Protein AF-A0A8X6W3X1-F1 (afdb_monomer_lite)

Foldseek 3Di:
DDDPDPDDPWDWAQQPVVRDIATDDPPDPDDDDDDDPVLVPADFDPDWDADPVRDTDTHRDDDDDDGRRVDPDPPPDPD

pLDDT: mean 85.4, std 12.38, range [38.38, 95.88]

Secondary structure (DSSP, 8-state):
-PPP-------EEE-TTT--EEE--TT-SS---PPPTTGGGSPPPS--EE-TTSPEEP-------------SS--TT--

Structure (mmCIF, N/CA/C/O backbone):
data_AF-A0A8X6W3X1-F1
#
_entry.id   AF-A0A8X6W3X1-F1
#
loop_
_atom_site.group_PDB
_atom_site.id
_atom_site.type_symbol
_atom_site.label_atom_id
_atom_site.label_alt_id
_atom_site.label_comp_id
_atom_site.label_asym_id
_atom_site.label_entity_id
_atom_site.label_seq_id
_atom_site.pdbx_PDB_ins_code
_atom_site.Cartn_x
_atom_site.Cartn_y
_atom_site.Cartn_z
_atom_site.occupancy
_atom_site.B_iso_or_equiv
_atom_site.auth_seq_id
_atom_site.auth_comp_id
_atom_site.auth_asym_id
_atom_site.auth_atom_id
_atom_site.pdbx_PDB_model_num
ATOM 1 N N . MET A 1 1 ? -13.601 34.564 0.340 1.00 38.38 1 MET A N 1
ATOM 2 C CA . MET A 1 1 ? -14.299 33.390 -0.231 1.00 38.38 1 MET A CA 1
ATOM 3 C C . MET A 1 1 ? -13.561 32.151 0.239 1.00 38.38 1 MET A C 1
ATOM 5 O O . MET A 1 1 ? -12.371 32.064 -0.017 1.00 38.38 1 MET A O 1
ATOM 9 N N . ALA A 1 2 ? -14.207 31.278 1.015 1.00 47.34 2 ALA A N 1
ATOM 10 C CA . ALA A 1 2 ? -13.614 30.006 1.425 1.00 47.34 2 ALA A CA 1
ATOM 11 C C . ALA A 1 2 ? -13.742 29.007 0.266 1.00 47.34 2 ALA A C 1
ATOM 13 O O . ALA A 1 2 ? -14.830 28.859 -0.288 1.00 47.34 2 ALA A O 1
ATOM 14 N N . GLU A 1 3 ? -12.636 28.368 -0.110 1.00 53.72 3 GLU A N 1
ATOM 15 C CA . GLU A 1 3 ? -12.618 27.303 -1.115 1.00 53.72 3 GLU A CA 1
ATOM 16 C C . GLU A 1 3 ? -13.554 26.159 -0.688 1.00 53.72 3 GLU A C 1
ATOM 18 O O . GLU A 1 3 ? -13.508 25.736 0.474 1.00 53.72 3 GLU A O 1
ATOM 23 N N . PRO A 1 4 ? -14.408 25.637 -1.585 1.00 54.28 4 PRO A N 1
ATOM 24 C CA . PRO A 1 4 ? -15.265 24.514 -1.252 1.00 54.28 4 PRO A CA 1
ATOM 25 C C . PRO A 1 4 ? -14.405 23.298 -0.890 1.00 54.28 4 PRO A C 1
ATOM 27 O O . PRO A 1 4 ? -13.540 22.866 -1.652 1.00 54.28 4 PRO A O 1
ATOM 30 N N . SER A 1 5 ? -14.660 22.733 0.293 1.00 60.53 5 SER A N 1
ATOM 31 C CA . SER A 1 5 ? -14.089 21.461 0.740 1.00 60.53 5 SER A CA 1
ATOM 32 C C . SER A 1 5 ? -14.284 20.402 -0.350 1.00 60.53 5 SER A C 1
ATOM 34 O O . SER A 1 5 ? -15.405 19.971 -0.628 1.00 60.53 5 SER A O 1
ATOM 36 N N . LYS A 1 6 ? -13.189 19.990 -0.996 1.00 65.31 6 LYS A N 1
ATOM 37 C CA . LYS A 1 6 ? -13.191 18.954 -2.032 1.00 65.31 6 LYS A CA 1
ATOM 38 C C . LYS A 1 6 ? -13.412 17.596 -1.368 1.00 65.31 6 LYS A C 1
ATOM 40 O O . LYS A 1 6 ? -12.463 16.878 -1.052 1.00 65.31 6 LYS A O 1
ATOM 45 N N . HIS A 1 7 ? -14.670 17.252 -1.116 1.00 73.31 7 HIS A N 1
ATOM 46 C CA . HIS A 1 7 ? -15.032 15.930 -0.621 1.00 73.31 7 HIS A CA 1
ATOM 47 C C . HIS A 1 7 ? -14.651 14.880 -1.673 1.00 73.31 7 HIS A C 1
ATOM 49 O O . HIS A 1 7 ? -15.066 14.938 -2.827 1.00 73.31 7 HIS A O 1
ATOM 55 N N . THR A 1 8 ? -13.797 13.940 -1.277 1.00 82.69 8 THR A N 1
ATOM 56 C CA . THR A 1 8 ? -13.356 12.820 -2.113 1.00 82.69 8 THR A CA 1
ATOM 57 C C . THR A 1 8 ? -14.276 11.623 -1.892 1.00 82.69 8 THR A C 1
ATOM 59 O O . THR A 1 8 ? -14.617 11.320 -0.752 1.00 82.69 8 THR A O 1
ATOM 62 N N . SER A 1 9 ? -14.654 10.922 -2.965 1.00 89.19 9 SER A N 1
ATOM 63 C CA . SER A 1 9 ? -15.412 9.659 -2.902 1.00 89.19 9 SER A CA 1
ATOM 64 C C . SER A 1 9 ? -14.558 8.462 -2.466 1.00 89.19 9 SER A C 1
ATOM 66 O O . SER A 1 9 ? -15.054 7.344 -2.357 1.00 89.19 9 SER A O 1
ATOM 68 N N . ARG A 1 10 ? -13.259 8.678 -2.230 1.00 91.50 10 ARG A N 1
ATOM 69 C CA . ARG A 1 10 ? -12.319 7.631 -1.831 1.00 91.50 10 ARG A CA 1
ATOM 70 C C . ARG A 1 10 ? -12.522 7.244 -0.373 1.00 91.50 10 ARG A C 1
ATOM 72 O O . ARG A 1 10 ? -12.523 8.104 0.510 1.00 91.50 10 ARG A O 1
ATOM 79 N N . LEU A 1 11 ? -12.600 5.942 -0.125 1.00 93.12 11 LEU A N 1
ATOM 80 C CA . LEU A 1 11 ? -12.662 5.393 1.219 1.00 93.12 11 LEU A CA 1
ATOM 81 C C . LEU A 1 11 ? -11.252 5.271 1.805 1.00 93.12 11 LEU A C 1
ATOM 83 O O . LEU A 1 11 ? -10.345 4.738 1.169 1.00 93.12 11 LEU A O 1
ATOM 87 N N . PHE A 1 12 ? -11.071 5.749 3.034 1.00 93.00 12 PHE A N 1
ATOM 88 C CA . PHE A 1 12 ? -9.790 5.676 3.728 1.00 93.00 12 PHE A CA 1
ATOM 89 C C . PHE A 1 12 ? -9.914 4.969 5.071 1.00 93.00 12 PHE A C 1
ATOM 91 O O . PHE A 1 12 ? -10.888 5.149 5.799 1.00 93.00 12 PHE A O 1
ATOM 98 N N . LEU A 1 13 ? -8.860 4.242 5.419 1.00 92.62 13 LEU A N 1
ATOM 99 C CA . LEU A 1 13 ? -8.652 3.582 6.696 1.00 92.62 13 LEU A CA 1
ATOM 100 C C . LEU A 1 13 ? -7.604 4.357 7.495 1.00 92.62 13 LEU A C 1
ATOM 102 O O . LEU A 1 13 ? -6.537 4.675 6.975 1.00 92.62 13 LEU A O 1
ATOM 106 N N . LEU A 1 14 ? -7.903 4.665 8.757 1.00 94.56 14 LEU A N 1
ATOM 107 C CA . LEU A 1 14 ? -6.940 5.256 9.684 1.00 94.56 14 LEU A CA 1
ATOM 108 C C . LEU A 1 14 ? -6.412 4.162 10.610 1.00 94.56 14 LEU A C 1
ATOM 110 O O . LEU A 1 14 ? -7.156 3.667 11.455 1.00 94.56 14 LEU A O 1
ATOM 114 N N . ASP A 1 15 ? -5.131 3.822 10.484 1.00 94.19 15 ASP A N 1
ATOM 115 C CA . ASP A 1 15 ? -4.463 2.974 11.468 1.00 94.19 15 ASP A CA 1
ATOM 116 C C . ASP A 1 15 ? -4.229 3.783 12.747 1.00 94.19 15 ASP A C 1
ATOM 118 O O . ASP A 1 15 ? -3.365 4.657 12.801 1.00 94.19 15 ASP A O 1
ATOM 122 N N . ARG A 1 16 ? -4.990 3.490 13.803 1.00 94.75 16 ARG A N 1
ATOM 123 C CA . ARG A 1 16 ? -4.931 4.220 15.079 1.00 94.75 16 ARG A CA 1
ATOM 124 C C . ARG A 1 16 ? -3.607 4.037 15.818 1.00 94.75 16 ARG A C 1
ATOM 126 O O . ARG A 1 16 ? -3.306 4.849 16.685 1.00 94.75 16 ARG A O 1
ATOM 133 N N . LYS A 1 17 ? -2.828 2.999 15.486 1.00 94.06 17 LYS A N 1
ATOM 134 C CA . LYS A 1 17 ? -1.515 2.740 16.091 1.00 94.06 17 LYS A CA 1
ATOM 135 C C . LYS A 1 17 ? -0.444 3.657 15.504 1.00 94.06 17 LYS A C 1
ATOM 137 O O . LYS A 1 17 ? 0.359 4.193 16.256 1.00 94.06 17 LYS A O 1
ATOM 142 N N . SER A 1 18 ? -0.429 3.841 14.181 1.00 91.44 18 SER A N 1
ATOM 143 C CA . SER A 1 18 ? 0.584 4.661 13.495 1.00 91.44 18 SER A CA 1
ATOM 144 C C . SER A 1 18 ? 0.114 6.058 13.079 1.00 91.44 18 SER A C 1
ATOM 146 O O . SER A 1 18 ? 0.936 6.881 12.689 1.00 91.44 18 SER A O 1
ATOM 148 N N . GLY A 1 19 ? -1.192 6.327 13.113 1.00 93.12 19 GLY A N 1
ATOM 149 C CA . GLY A 1 19 ? -1.796 7.543 12.561 1.00 93.12 19 GLY A CA 1
ATOM 150 C C . GLY A 1 19 ? -1.837 7.575 11.028 1.00 93.12 19 GLY A C 1
ATOM 151 O O . GLY A 1 19 ? -2.241 8.581 10.447 1.00 93.12 19 GLY A O 1
ATOM 152 N N . GLN A 1 20 ? -1.426 6.499 10.350 1.00 91.62 20 GLN A N 1
ATOM 153 C CA . GLN A 1 20 ? -1.353 6.456 8.894 1.00 91.62 20 GLN A CA 1
ATOM 154 C C . GLN A 1 20 ? -2.748 6.335 8.267 1.00 91.62 20 GLN A C 1
ATOM 156 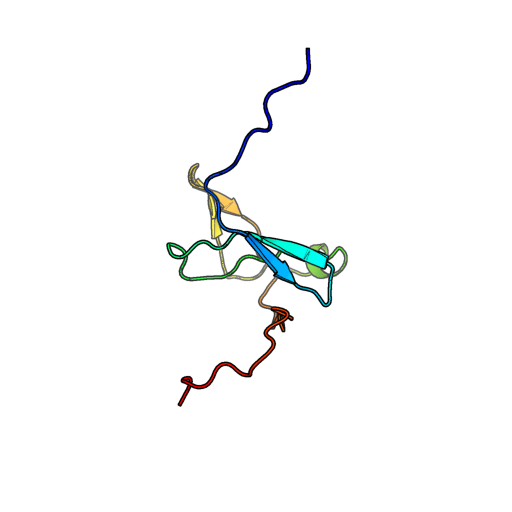O O . GLN A 1 20 ? -3.549 5.483 8.654 1.00 91.62 20 GLN A O 1
ATOM 161 N N . LYS A 1 21 ? -3.015 7.171 7.256 1.00 93.19 21 LYS A N 1
ATOM 162 C CA . LYS A 1 21 ? -4.228 7.119 6.434 1.00 93.19 21 LYS A CA 1
ATOM 163 C C . LYS A 1 21 ? -3.951 6.322 5.158 1.00 93.19 21 LYS A C 1
ATOM 165 O O . LYS A 1 21 ? -3.136 6.737 4.338 1.00 93.19 21 LYS A O 1
ATOM 170 N N . LEU A 1 22 ? -4.626 5.191 5.002 1.00 92.88 22 LEU A N 1
ATOM 171 C CA . LEU A 1 22 ? -4.478 4.248 3.893 1.00 92.88 22 LEU A CA 1
ATOM 172 C C . LEU A 1 22 ? -5.717 4.304 2.994 1.00 92.88 22 LEU A C 1
ATOM 174 O O . LEU A 1 22 ? -6.830 4.467 3.489 1.00 92.88 22 LEU A O 1
ATOM 178 N N . LEU A 1 23 ? -5.533 4.195 1.679 1.00 95.06 23 LEU A N 1
ATOM 179 C CA . LEU A 1 23 ? -6.636 4.106 0.719 1.00 95.06 23 LEU A CA 1
ATOM 180 C C . LEU A 1 23 ? -7.168 2.669 0.696 1.00 95.06 23 LEU A C 1
ATOM 182 O O . LEU A 1 23 ? -6.375 1.735 0.597 1.00 95.06 23 LEU A O 1
ATOM 186 N N . ILE A 1 24 ? -8.487 2.496 0.773 1.00 94.50 24 ILE A N 1
ATOM 187 C CA . ILE A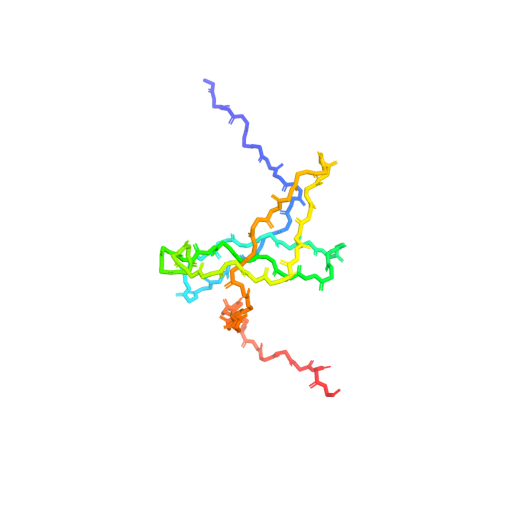 1 24 ? -9.114 1.197 0.514 1.00 94.50 24 ILE A CA 1
ATOM 188 C C . ILE A 1 24 ? -9.349 1.089 -0.990 1.00 94.50 24 ILE A C 1
ATOM 190 O O . ILE A 1 24 ? -10.098 1.883 -1.560 1.00 94.50 24 ILE A O 1
ATOM 194 N N . ASP A 1 25 ? -8.708 0.102 -1.606 1.00 93.19 25 ASP A N 1
ATOM 195 C CA . ASP A 1 25 ? -8.859 -0.232 -3.017 1.00 93.19 25 ASP A CA 1
ATOM 196 C C . ASP A 1 25 ? -9.233 -1.711 -3.148 1.00 93.19 25 ASP A C 1
ATOM 198 O O . ASP A 1 25 ? -8.381 -2.592 -3.070 1.00 93.19 25 ASP A O 1
ATOM 202 N N . SER A 1 26 ? -10.530 -1.990 -3.301 1.00 93.25 26 SER A N 1
ATOM 203 C CA . SER A 1 26 ? -11.043 -3.357 -3.444 1.00 93.25 26 SER A CA 1
ATOM 204 C C . SER A 1 26 ? -10.749 -3.976 -4.812 1.00 93.25 26 SER A C 1
ATOM 206 O O . SER A 1 26 ? -11.012 -5.159 -4.998 1.00 93.25 26 SER A O 1
ATOM 208 N N . GLY A 1 27 ? -10.259 -3.188 -5.776 1.00 93.25 27 GLY A N 1
ATOM 209 C CA . GLY A 1 27 ? -9.876 -3.672 -7.102 1.00 93.25 27 GLY A CA 1
ATOM 210 C C . GLY A 1 27 ? -8.450 -4.222 -7.171 1.00 93.25 27 GLY A C 1
ATOM 211 O O . GLY A 1 27 ? -8.060 -4.745 -8.210 1.00 93.25 27 GLY A O 1
ATOM 212 N N . SER A 1 28 ? -7.675 -4.105 -6.090 1.00 91.31 28 SER A N 1
ATOM 213 C CA . SER A 1 28 ? -6.284 -4.552 -6.027 1.00 91.31 28 SER A CA 1
ATOM 214 C C . SER A 1 28 ? -6.151 -5.907 -5.325 1.00 91.31 28 SER A C 1
ATOM 216 O O . SER A 1 28 ? -6.686 -6.108 -4.237 1.00 91.31 28 SER A O 1
ATOM 218 N N . GLU A 1 29 ? -5.366 -6.822 -5.904 1.00 91.00 29 GLU A N 1
ATOM 219 C CA . GLU A 1 29 ? -5.036 -8.122 -5.285 1.00 91.00 29 GLU A CA 1
ATOM 220 C C . GLU A 1 29 ? -4.036 -8.000 -4.122 1.00 91.00 29 GLU A C 1
ATOM 222 O O . GLU A 1 29 ? -3.905 -8.908 -3.301 1.00 91.00 29 GLU A O 1
ATOM 227 N N . ILE A 1 30 ? -3.309 -6.880 -4.048 1.00 90.56 30 ILE A N 1
ATOM 228 C CA . ILE A 1 30 ? -2.255 -6.645 -3.060 1.00 90.56 30 ILE A CA 1
ATOM 229 C C . ILE A 1 30 ? -2.415 -5.297 -2.356 1.00 90.56 30 ILE A C 1
ATOM 231 O O . ILE A 1 30 ? -2.884 -4.314 -2.929 1.00 90.56 30 ILE A O 1
ATOM 235 N N . CYS A 1 31 ? -1.913 -5.223 -1.125 1.00 92.19 31 CYS A N 1
ATOM 236 C CA . CYS A 1 31 ? -1.726 -3.961 -0.415 1.00 92.19 31 CYS A CA 1
ATOM 237 C C . CYS A 1 31 ? -0.334 -3.389 -0.711 1.00 92.19 31 CYS A C 1
ATOM 239 O O . CYS A 1 31 ? 0.672 -4.075 -0.523 1.00 92.19 31 CYS A O 1
ATOM 241 N N . VAL A 1 32 ? -0.257 -2.110 -1.086 1.00 92.06 32 VAL A N 1
ATOM 242 C CA . VAL A 1 32 ? 1.017 -1.396 -1.255 1.00 92.06 32 VAL A CA 1
ATOM 243 C C . VAL A 1 32 ? 1.260 -0.491 -0.051 1.00 92.06 32 VAL A C 1
ATOM 245 O O . VAL A 1 32 ? 0.447 0.375 0.268 1.00 92.06 32 VAL A O 1
ATOM 248 N N . ILE A 1 33 ? 2.398 -0.683 0.616 1.00 90.50 33 ILE A N 1
ATOM 249 C CA . ILE A 1 33 ? 2.836 0.138 1.748 1.00 90.50 33 ILE A CA 1
ATOM 250 C C . ILE A 1 33 ? 4.061 0.946 1.308 1.00 90.50 33 ILE A C 1
ATOM 252 O O . ILE A 1 33 ? 5.010 0.349 0.796 1.00 90.50 33 ILE A O 1
ATOM 256 N N . PRO A 1 34 ? 4.082 2.277 1.508 1.00 88.25 34 PRO A N 1
ATOM 257 C CA . PRO A 1 34 ? 5.271 3.070 1.231 1.00 88.25 34 PRO A CA 1
ATOM 258 C C . PRO A 1 34 ? 6.484 2.530 2.006 1.00 88.25 34 PRO A C 1
ATOM 260 O O . PRO A 1 34 ? 6.362 2.257 3.206 1.00 88.25 34 PRO A O 1
ATOM 263 N N . PRO A 1 35 ? 7.649 2.380 1.359 1.00 87.88 35 PRO A N 1
ATOM 264 C CA . PRO A 1 35 ? 8.841 1.867 2.018 1.00 87.88 35 PRO A CA 1
ATOM 265 C C . PRO A 1 35 ? 9.308 2.823 3.119 1.00 87.88 35 PRO A C 1
ATOM 267 O O . PRO A 1 35 ? 9.296 4.047 2.964 1.00 87.88 35 PRO A O 1
ATOM 270 N N . SER A 1 36 ? 9.763 2.264 4.241 1.00 84.75 36 SER A N 1
ATOM 271 C CA . SER A 1 36 ? 10.479 3.045 5.249 1.00 84.75 36 SER A CA 1
ATOM 272 C C . SER A 1 36 ? 11.837 3.514 4.699 1.00 84.75 36 SER A C 1
ATOM 274 O O . SER A 1 36 ? 12.376 2.905 3.769 1.00 84.75 36 SER A O 1
ATOM 276 N N . PRO A 1 37 ? 12.471 4.538 5.301 1.00 86.06 37 PRO A N 1
ATOM 277 C CA . PRO A 1 37 ? 13.817 4.960 4.907 1.00 86.06 37 PRO A CA 1
ATOM 278 C C . PRO A 1 37 ? 14.862 3.836 4.950 1.00 86.06 37 PRO A C 1
ATOM 280 O O . PRO A 1 37 ? 15.810 3.843 4.171 1.00 86.06 37 PRO A O 1
ATOM 283 N N . THR A 1 38 ? 14.696 2.864 5.851 1.00 84.62 38 THR A N 1
ATOM 284 C CA . THR A 1 38 ? 15.566 1.686 5.948 1.00 84.62 38 THR A CA 1
ATOM 285 C C . THR A 1 38 ? 15.326 0.697 4.810 1.00 84.62 38 THR A C 1
ATOM 287 O O . THR A 1 38 ? 16.284 0.176 4.251 1.00 84.62 38 THR A O 1
ATOM 290 N N . MET A 1 39 ? 14.068 0.489 4.424 1.00 84.69 39 MET A N 1
ATOM 291 C CA . MET A 1 39 ? 13.678 -0.438 3.362 1.00 84.69 39 MET A CA 1
ATOM 292 C C . MET A 1 39 ? 14.031 0.089 1.968 1.00 84.69 39 MET A C 1
ATOM 294 O O . MET A 1 39 ? 14.410 -0.684 1.098 1.00 84.69 39 MET A O 1
ATOM 298 N N . ASN A 1 40 ? 14.023 1.411 1.777 1.00 80.88 40 ASN A N 1
ATOM 299 C CA . ASN A 1 40 ? 14.515 2.042 0.546 1.00 80.88 40 ASN A CA 1
ATOM 300 C C . ASN A 1 40 ? 15.998 1.759 0.259 1.00 80.88 40 ASN A C 1
ATOM 302 O O . ASN A 1 40 ? 16.440 1.913 -0.876 1.00 80.88 40 ASN A O 1
ATOM 306 N N . LYS A 1 41 ? 16.771 1.373 1.281 1.00 84.00 41 LYS A N 1
ATOM 307 C CA . LYS A 1 41 ? 18.180 0.979 1.143 1.00 84.00 41 LYS A CA 1
ATOM 308 C C . LYS A 1 41 ? 18.349 -0.524 0.913 1.00 84.00 41 LYS A C 1
ATOM 310 O O . LYS A 1 41 ? 19.464 -0.976 0.675 1.00 84.00 41 LYS A O 1
ATOM 315 N N . SER A 1 42 ? 17.274 -1.301 1.029 1.00 83.62 42 SER A N 1
ATOM 316 C CA . SER A 1 42 ? 17.295 -2.740 0.789 1.00 83.62 42 SER A CA 1
ATOM 317 C C . SER A 1 42 ? 17.305 -3.039 -0.714 1.00 83.62 42 SER A C 1
ATOM 319 O O . SER A 1 42 ? 16.808 -2.232 -1.506 1.00 83.62 42 SER A O 1
ATOM 321 N N . PRO A 1 43 ? 17.842 -4.200 -1.130 1.00 85.19 43 PRO A N 1
ATOM 322 C CA . PRO A 1 43 ? 17.726 -4.652 -2.510 1.00 85.19 43 PRO A CA 1
ATOM 323 C C . PRO A 1 43 ? 16.263 -4.696 -2.962 1.00 85.19 43 PRO A C 1
ATOM 325 O O . PRO A 1 43 ? 15.375 -5.070 -2.192 1.00 85.19 43 PRO A O 1
ATOM 328 N N . GLN A 1 44 ? 16.020 -4.333 -4.222 1.00 88.12 44 GLN A N 1
ATOM 329 C CA . GLN A 1 44 ? 14.701 -4.488 -4.827 1.00 88.12 44 GLN A CA 1
ATOM 330 C C . GLN A 1 44 ? 14.316 -5.970 -4.850 1.00 88.12 44 GLN A C 1
ATOM 332 O O . GLN A 1 44 ? 15.140 -6.837 -5.140 1.00 88.12 44 GLN A O 1
ATOM 337 N N . SER A 1 45 ? 13.053 -6.265 -4.565 1.00 86.56 45 SER A N 1
ATOM 338 C CA . SER A 1 45 ? 12.528 -7.617 -4.705 1.00 86.56 45 SER A CA 1
ATOM 339 C C . SER A 1 45 ? 12.376 -8.000 -6.174 1.00 86.56 45 SER A C 1
ATOM 341 O O . SER A 1 45 ? 12.115 -7.151 -7.024 1.00 86.56 45 SER A O 1
ATOM 343 N N . ASN A 1 46 ? 12.404 -9.304 -6.454 1.00 86.81 46 ASN A N 1
ATOM 344 C CA . ASN A 1 46 ? 12.074 -9.837 -7.782 1.00 86.81 46 ASN A CA 1
ATOM 345 C C . ASN A 1 46 ? 10.597 -9.611 -8.164 1.00 86.81 46 ASN A C 1
ATOM 347 O O . ASN A 1 46 ? 10.235 -9.695 -9.336 1.00 86.81 46 ASN A O 1
ATOM 351 N N . PHE A 1 47 ? 9.744 -9.284 -7.190 1.00 87.44 47 PHE A N 1
ATOM 352 C CA . PHE A 1 47 ? 8.370 -8.864 -7.421 1.00 87.44 47 PHE A CA 1
ATOM 353 C C . PHE A 1 47 ? 8.337 -7.473 -8.065 1.00 87.44 47 PHE A C 1
ATOM 355 O O . PHE A 1 47 ? 8.912 -6.523 -7.534 1.00 87.44 47 PHE A O 1
ATOM 362 N N . SER A 1 48 ? 7.685 -7.361 -9.222 1.00 85.88 48 SER A N 1
ATOM 363 C CA . SER A 1 48 ? 7.628 -6.126 -10.005 1.00 85.88 48 SER A CA 1
ATOM 364 C C . SER A 1 48 ? 6.195 -5.628 -10.092 1.00 85.88 48 SER A C 1
ATOM 366 O O . SER A 1 48 ? 5.305 -6.371 -10.495 1.00 85.88 48 SER A O 1
ATOM 368 N N . LEU A 1 49 ? 5.994 -4.358 -9.753 1.00 90.25 49 LEU A N 1
ATOM 369 C CA . LEU A 1 49 ? 4.744 -3.649 -9.982 1.00 90.25 49 LEU A CA 1
ATOM 370 C C . LEU A 1 49 ? 4.901 -2.720 -11.177 1.00 90.25 49 LEU A C 1
ATOM 372 O O . LEU A 1 49 ? 5.994 -2.219 -11.441 1.00 90.25 49 LEU A O 1
ATOM 376 N N . PHE A 1 50 ? 3.810 -2.488 -11.894 1.00 91.56 50 PHE A N 1
ATOM 377 C CA . PHE A 1 50 ? 3.791 -1.611 -13.056 1.00 91.56 50 PHE A CA 1
ATOM 378 C C . PHE A 1 50 ? 2.687 -0.580 -12.883 1.00 91.56 50 PHE A C 1
ATOM 380 O O . PHE A 1 50 ? 1.557 -0.909 -12.528 1.00 91.56 50 PHE A O 1
ATOM 387 N N . ALA A 1 51 ? 3.034 0.681 -13.111 1.00 92.19 51 ALA A N 1
ATOM 388 C CA . ALA A 1 51 ? 2.055 1.752 -13.182 1.00 92.19 51 ALA A CA 1
ATOM 389 C C . ALA A 1 51 ? 1.251 1.663 -14.492 1.00 92.19 51 ALA A C 1
ATOM 391 O O . ALA A 1 51 ? 1.664 1.009 -15.450 1.00 92.19 51 ALA A O 1
ATOM 392 N N . ALA A 1 52 ? 0.128 2.381 -14.561 1.00 91.38 52 ALA A N 1
ATOM 393 C CA . ALA A 1 52 ? -0.733 2.427 -15.749 1.00 91.38 52 ALA A CA 1
ATOM 394 C C . ALA A 1 52 ? -0.038 2.985 -17.010 1.00 91.38 52 ALA A C 1
ATOM 396 O O . ALA A 1 52 ? -0.516 2.782 -18.117 1.00 91.38 52 ALA A O 1
ATOM 397 N N . ASN A 1 53 ? 1.088 3.682 -16.846 1.00 95.88 53 ASN A N 1
ATOM 398 C CA . ASN A 1 53 ? 1.947 4.170 -17.928 1.00 95.88 53 ASN A CA 1
ATOM 399 C C . ASN A 1 53 ? 3.114 3.210 -18.246 1.00 95.88 53 ASN A C 1
ATOM 401 O O . ASN A 1 53 ? 4.118 3.634 -18.814 1.00 95.88 53 ASN A O 1
ATOM 405 N N . ASN A 1 54 ? 3.024 1.948 -17.821 1.00 94.75 54 ASN A N 1
ATOM 406 C CA . ASN A 1 54 ? 4.006 0.885 -18.045 1.00 94.75 54 ASN A CA 1
ATOM 407 C C . ASN A 1 54 ? 5.383 1.100 -17.392 1.00 94.75 54 ASN A C 1
ATOM 409 O O . ASN A 1 54 ? 6.295 0.302 -17.617 1.00 94.75 54 ASN A O 1
ATOM 413 N N . THR A 1 55 ? 5.566 2.113 -16.539 1.00 95.62 55 THR A N 1
ATOM 414 C CA . THR A 1 55 ? 6.821 2.252 -15.790 1.00 95.62 55 THR A CA 1
ATOM 415 C C . THR A 1 55 ? 6.862 1.276 -14.620 1.00 95.62 55 THR A C 1
ATOM 417 O O . THR A 1 55 ? 5.876 1.125 -13.891 1.00 95.62 55 THR A O 1
ATOM 420 N N . LYS A 1 56 ? 8.020 0.644 -14.410 1.00 93.62 56 LYS A N 1
ATOM 421 C CA . LYS A 1 56 ? 8.251 -0.254 -13.276 1.00 93.62 56 LYS A CA 1
ATOM 422 C C . LYS A 1 56 ? 8.267 0.535 -11.965 1.00 93.62 56 LYS A C 1
ATOM 424 O O . LYS A 1 56 ? 8.997 1.514 -11.834 1.00 93.62 56 LYS A O 1
ATOM 429 N N . ILE A 1 57 ? 7.500 0.071 -10.986 1.00 91.75 57 ILE A N 1
ATOM 430 C CA . ILE A 1 57 ? 7.515 0.553 -9.607 1.00 91.75 57 ILE A CA 1
ATOM 431 C C . ILE A 1 57 ? 8.438 -0.380 -8.806 1.00 91.75 57 ILE A C 1
ATOM 433 O O . ILE A 1 57 ? 8.156 -1.581 -8.716 1.00 91.75 57 ILE A O 1
ATOM 437 N N . PRO A 1 58 ? 9.542 0.130 -8.229 1.00 89.94 58 PRO A N 1
ATOM 438 C CA . PRO A 1 58 ? 10.387 -0.643 -7.328 1.00 89.94 58 PRO A CA 1
ATOM 439 C C . PRO A 1 58 ? 9.605 -1.155 -6.116 1.00 89.94 58 PRO A C 1
ATOM 441 O O . PRO A 1 58 ? 8.966 -0.378 -5.408 1.00 89.94 58 PRO A O 1
ATOM 444 N N . ALA A 1 59 ? 9.697 -2.457 -5.855 1.00 91.12 59 ALA A N 1
ATOM 445 C CA . ALA A 1 59 ? 9.241 -3.068 -4.614 1.00 91.12 59 ALA A CA 1
ATOM 446 C C . ALA A 1 59 ? 10.457 -3.552 -3.814 1.00 91.12 59 ALA A C 1
ATOM 448 O O . ALA A 1 59 ? 11.475 -3.933 -4.391 1.00 91.12 59 ALA A O 1
ATOM 449 N N . TYR A 1 60 ? 10.355 -3.526 -2.487 1.00 90.94 60 TYR A N 1
ATOM 450 C CA . TYR A 1 60 ? 11.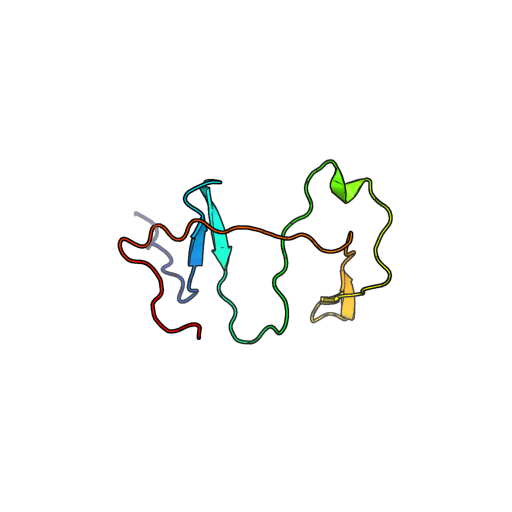482 -3.747 -1.569 1.00 90.94 60 TYR A CA 1
ATOM 451 C C . TYR A 1 60 ? 11.225 -4.926 -0.619 1.00 90.94 60 TYR A C 1
ATOM 453 O O . TYR A 1 60 ? 11.688 -4.950 0.520 1.00 90.94 60 TYR A O 1
ATOM 461 N N . GLY A 1 61 ? 10.450 -5.904 -1.095 1.00 88.38 61 GLY A N 1
ATOM 462 C CA . GLY A 1 61 ? 10.018 -7.067 -0.326 1.00 88.38 61 GLY A CA 1
ATOM 463 C C . GLY A 1 61 ? 8.597 -6.942 0.218 1.00 88.38 61 GLY A C 1
ATOM 464 O O . GLY A 1 61 ? 7.838 -6.046 -0.147 1.00 88.38 61 GLY A O 1
ATOM 465 N N . MET A 1 62 ? 8.234 -7.889 1.081 1.00 88.56 62 MET A N 1
ATOM 466 C CA . MET A 1 62 ? 6.924 -7.962 1.725 1.00 88.56 62 MET A CA 1
ATOM 467 C C . MET A 1 62 ? 7.043 -7.661 3.216 1.00 88.56 62 MET A C 1
ATOM 469 O O . MET A 1 62 ? 8.025 -8.030 3.860 1.00 88.56 62 MET A O 1
ATOM 473 N N . VAL A 1 63 ? 6.010 -7.034 3.776 1.00 87.50 63 VAL A N 1
ATOM 474 C CA . VAL A 1 63 ? 5.906 -6.784 5.215 1.00 87.50 63 VAL A CA 1
ATOM 475 C C . VAL A 1 63 ? 4.555 -7.220 5.752 1.00 87.50 63 VAL A C 1
ATOM 477 O O . VAL A 1 63 ? 3.520 -7.020 5.119 1.00 87.50 63 VAL A O 1
ATOM 480 N N . ARG A 1 64 ? 4.557 -7.763 6.971 1.00 89.94 64 ARG A N 1
ATOM 481 C CA . ARG A 1 64 ? 3.332 -7.973 7.739 1.00 89.94 64 ARG A CA 1
ATOM 482 C C . ARG A 1 64 ? 3.000 -6.683 8.484 1.00 89.94 64 ARG A C 1
ATOM 484 O O . ARG A 1 64 ? 3.764 -6.252 9.346 1.00 89.94 64 ARG A O 1
ATOM 491 N N . LYS A 1 65 ? 1.857 -6.078 8.166 1.00 89.31 65 LYS A N 1
ATOM 492 C CA . LYS A 1 65 ? 1.347 -4.892 8.860 1.00 89.31 65 LYS A CA 1
ATOM 493 C C . LYS A 1 65 ? 0.126 -5.272 9.690 1.00 89.31 65 LYS A C 1
ATOM 495 O O . LYS A 1 65 ? -0.882 -5.713 9.153 1.00 89.31 65 LYS A O 1
ATOM 500 N N . GLU A 1 66 ? 0.224 -5.087 11.000 1.00 91.69 66 GLU A N 1
ATOM 501 C CA . GLU A 1 66 ? -0.928 -5.135 11.897 1.00 91.69 66 GLU A CA 1
ATOM 502 C C . GLU A 1 66 ? -1.604 -3.759 11.891 1.00 91.69 66 GLU A C 1
ATOM 504 O O . GLU A 1 66 ? -0.955 -2.752 12.187 1.00 91.69 66 GLU A O 1
ATOM 509 N N . LEU A 1 67 ? -2.883 -3.712 11.520 1.00 91.12 67 LEU A N 1
ATOM 510 C CA . LEU A 1 67 ? -3.660 -2.476 11.458 1.00 91.12 67 LEU A CA 1
ATOM 511 C C . LEU A 1 67 ? -4.550 -2.355 12.691 1.00 91.12 67 LEU A C 1
ATOM 513 O O . LEU A 1 67 ? -5.369 -3.233 12.959 1.00 91.12 67 LEU A O 1
ATOM 517 N N . ASN A 1 68 ? -4.447 -1.234 13.405 1.00 93.31 68 ASN A N 1
ATOM 518 C CA . ASN A 1 68 ? -5.410 -0.904 14.443 1.00 93.31 68 ASN A CA 1
ATOM 519 C C . ASN A 1 68 ? -6.579 -0.133 13.828 1.00 93.31 68 ASN A C 1
ATOM 521 O O . ASN A 1 68 ? -6.536 1.087 13.666 1.00 93.31 68 ASN A O 1
ATOM 525 N N . LEU A 1 69 ? -7.643 -0.870 13.521 1.00 91.44 69 LEU A N 1
ATOM 526 C CA . LEU A 1 69 ? -8.874 -0.336 12.938 1.00 91.44 69 LEU A CA 1
ATOM 527 C C . LEU A 1 69 ? -9.738 0.453 13.940 1.00 91.44 69 LEU A C 1
ATOM 529 O O . LEU A 1 69 ? -10.720 1.077 13.546 1.00 91.44 69 LEU A O 1
ATOM 533 N N . GLY A 1 70 ? -9.419 0.415 15.239 1.00 90.69 70 GLY A N 1
ATOM 534 C CA . GLY A 1 70 ? -10.225 1.055 16.282 1.00 90.69 70 GLY A CA 1
ATOM 535 C C . GLY A 1 70 ? -11.618 0.440 16.463 1.00 90.69 70 GLY A C 1
ATOM 536 O O . GLY A 1 70 ? -12.540 1.131 16.900 1.00 90.69 70 GLY A O 1
ATOM 537 N N . LEU A 1 71 ? -11.795 -0.837 16.111 1.00 89.56 71 LEU A N 1
ATOM 538 C CA . LEU A 1 71 ? -13.068 -1.534 16.287 1.00 89.56 71 LEU A CA 1
ATOM 539 C C . LEU A 1 71 ? -13.369 -1.720 17.777 1.00 89.56 71 LEU A C 1
ATOM 541 O O . LEU A 1 71 ? -12.511 -2.128 18.554 1.00 89.56 71 LEU A O 1
ATOM 545 N N . ARG A 1 72 ? -14.616 -1.450 18.177 1.00 88.81 72 ARG A N 1
ATOM 546 C CA . ARG A 1 72 ? -15.078 -1.643 19.566 1.00 88.81 72 ARG A CA 1
ATOM 547 C C . ARG A 1 72 ? -15.370 -3.103 19.908 1.00 88.81 72 ARG A C 1
ATOM 549 O O . ARG A 1 72 ? -15.512 -3.439 21.077 1.00 88.81 72 ARG A O 1
ATOM 556 N N . ARG A 1 73 ? -15.534 -3.943 18.887 1.00 87.62 73 ARG A N 1
ATOM 557 C CA . ARG A 1 73 ? -15.808 -5.375 19.004 1.00 87.62 73 ARG A CA 1
ATOM 558 C C . ARG A 1 73 ? -14.853 -6.126 18.078 1.00 87.62 73 ARG A C 1
ATOM 560 O O . ARG A 1 73 ? -14.526 -5.586 17.018 1.00 87.62 73 ARG A O 1
ATOM 567 N N . PRO A 1 74 ? -14.421 -7.340 18.447 1.0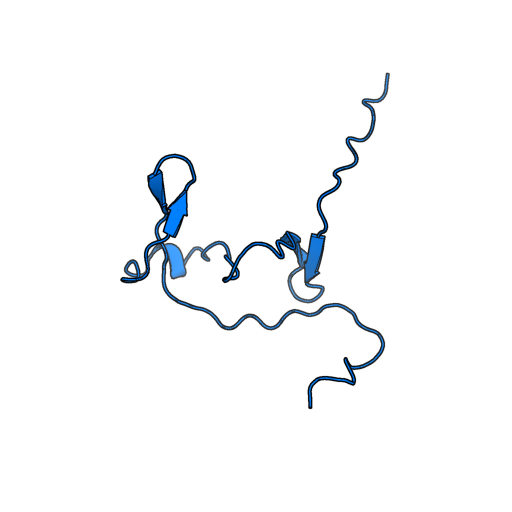0 77.75 74 PRO A N 1
ATOM 568 C CA . PRO A 1 74 ? -13.695 -8.207 17.531 1.00 77.75 74 PRO A CA 1
ATOM 569 C C . PRO A 1 74 ? -14.505 -8.439 16.252 1.00 77.75 74 PRO A C 1
ATOM 571 O O . PRO A 1 74 ? -15.737 -8.481 16.295 1.00 77.75 74 PRO A O 1
ATOM 574 N N . LEU A 1 75 ? -13.820 -8.620 15.124 1.00 76.31 75 LEU A N 1
ATOM 575 C CA . LEU A 1 75 ? -14.456 -9.124 13.909 1.00 76.31 75 LEU A CA 1
ATOM 576 C C . LEU A 1 75 ? -14.810 -10.598 14.136 1.00 76.31 75 LEU A C 1
ATOM 578 O O . LEU A 1 75 ? -13.973 -11.480 13.973 1.00 76.31 75 LEU A O 1
ATOM 582 N N . SER A 1 76 ? -16.040 -10.866 14.564 1.00 69.88 76 SER A N 1
ATOM 583 C CA . SER A 1 76 ? -16.595 -12.218 14.627 1.00 69.88 76 SER A CA 1
ATOM 584 C C . SER A 1 76 ? -17.094 -12.609 13.233 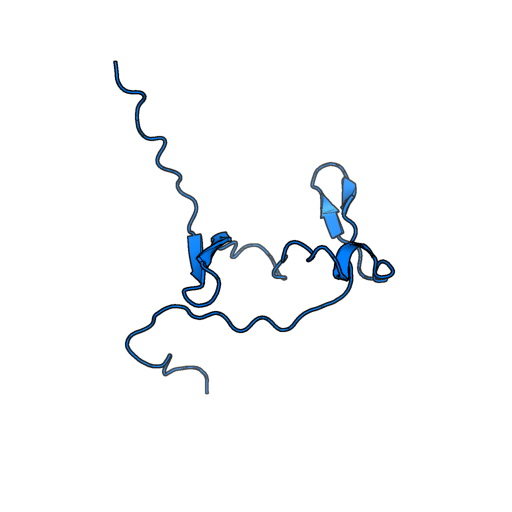1.00 69.88 76 SER A C 1
ATOM 586 O O . SER A 1 76 ? -18.005 -11.960 12.722 1.00 69.88 76 SER A O 1
ATOM 588 N N . GLY A 1 77 ? -16.496 -13.627 12.611 1.00 61.34 77 GLY A N 1
ATOM 589 C CA . GLY A 1 77 ? -16.876 -14.092 11.266 1.00 61.34 77 GLY A CA 1
ATOM 590 C C . GLY A 1 77 ? -15.723 -14.598 10.395 1.00 61.34 77 GLY A C 1
ATOM 591 O O . GLY A 1 77 ? -15.966 -15.104 9.309 1.00 61.34 77 GLY A O 1
ATOM 592 N N . LEU A 1 78 ? -14.479 -14.486 10.863 1.00 57.69 78 LEU A N 1
ATOM 593 C CA .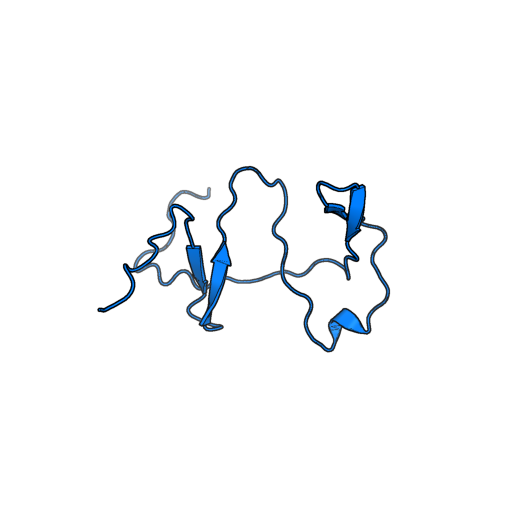 LEU A 1 78 ? -13.340 -15.202 10.291 1.00 57.69 78 LEU A CA 1
ATOM 594 C C . LEU A 1 78 ? -13.224 -16.551 11.020 1.00 57.69 78 LEU A C 1
ATOM 596 O O . LEU A 1 78 ? -12.518 -16.636 12.024 1.00 57.69 78 LEU A O 1
ATOM 600 N N . SER A 1 79 ? -13.985 -17.559 10.584 1.00 50.50 79 SER A N 1
ATOM 601 C CA . SER A 1 79 ? -13.739 -18.969 10.931 1.00 50.50 79 SER A CA 1
ATOM 602 C C . SER A 1 79 ? -13.180 -19.698 9.725 1.00 50.50 79 SER A C 1
ATOM 604 O O . SER A 1 79 ? -13.813 -19.538 8.656 1.00 50.50 79 SER A O 1
#

Sequence (79 aa):
MAEPSKHTSRLFLLDRKSGQKLLIDSGSEICVIPPSPTMNKSPQSNFSLFAANNTKIPAYGMVRKELNLGLRRPLSGLS

Organism: Trichonephila clavipes (NCBI:txid2585209)

Radius of gyration: 16.68 Å; chains: 1; bounding box: 35×52×38 Å